Protein AF-A0A2E2WAL4-F1 (afdb_monomer_lite)

Secondary structure (DSSP, 8-state):
-----EEETTEEEEEEEEE-TTS-EEEEEEE--TTTTTTSS---EEESSHHHHHHHHHHHHHTHHHHHHHHHHHHHHHHHHHHHHTTS---

Radius of gyration: 17.83 Å; chains: 1; bounding box: 46×33×45 Å

Sequence (91 aa):
MDNNNMKYRNIKYSYHEWKTWTGKLATGYHCEDKALLKGLNTVSFGTKTINEMQETIDDYIDNRQEHLDDQQQYDLAELEFMNKYGTLNAD

Foldseek 3Di:
DQQQFDADPRFTKGKDWDQDPVRDIAIWIKGQRCVLCPQAPDRIDIDRDPVVVNVVSCCSVVVVVVRNVVRVVVVVVVVVCCVVPVPPDPD

Structure (mmCIF, N/CA/C/O backbone):
data_AF-A0A2E2WAL4-F1
#
_entry.id   AF-A0A2E2WAL4-F1
#
loop_
_atom_site.group_PDB
_atom_site.id
_atom_site.type_symbol
_atom_site.label_atom_id
_atom_site.label_alt_id
_atom_site.label_comp_id
_atom_site.label_asym_id
_atom_site.label_entity_id
_atom_site.label_seq_id
_atom_site.pdbx_PDB_ins_code
_atom_site.Cartn_x
_atom_site.Cartn_y
_atom_site.Cartn_z
_atom_site.occupancy
_atom_site.B_iso_or_equiv
_atom_site.auth_seq_id
_atom_site.auth_comp_id
_atom_site.auth_asym_id
_atom_site.auth_atom_id
_atom_site.pdbx_PDB_model_num
ATOM 1 N N . MET A 1 1 ? -5.531 -5.932 25.202 1.00 40.06 1 MET A N 1
ATOM 2 C CA . MET A 1 1 ? -6.001 -6.719 24.046 1.00 40.06 1 MET A CA 1
ATOM 3 C C . MET A 1 1 ? -5.259 -6.165 22.855 1.00 40.06 1 MET A C 1
ATOM 5 O O . MET A 1 1 ? -5.487 -5.014 22.508 1.00 40.06 1 MET A O 1
ATOM 9 N N . ASP A 1 2 ? -4.299 -6.920 22.332 1.00 45.03 2 ASP A N 1
ATOM 10 C CA . ASP A 1 2 ? -3.480 -6.483 21.205 1.00 45.03 2 ASP A CA 1
ATOM 11 C C . ASP A 1 2 ? -4.346 -6.528 19.940 1.00 45.03 2 ASP A C 1
ATOM 13 O O . ASP A 1 2 ? -4.506 -7.574 19.315 1.00 45.03 2 ASP A O 1
ATOM 17 N N . ASN A 1 3 ? -4.944 -5.391 19.577 1.00 51.91 3 ASN A N 1
ATOM 18 C CA . ASN A 1 3 ? -5.792 -5.212 18.387 1.00 51.91 3 ASN A CA 1
ATOM 19 C C . ASN A 1 3 ? -5.000 -5.279 17.056 1.00 51.91 3 ASN A C 1
ATOM 21 O O . ASN A 1 3 ? -5.457 -4.789 16.027 1.00 51.91 3 ASN A O 1
ATOM 25 N N . ASN A 1 4 ? -3.815 -5.898 17.055 1.00 59.66 4 ASN A N 1
ATOM 26 C CA . ASN A 1 4 ? -2.841 -5.849 15.959 1.00 59.66 4 ASN A CA 1
ATOM 27 C C . ASN A 1 4 ? -2.878 -7.062 15.021 1.00 59.66 4 ASN A C 1
ATOM 29 O O . ASN A 1 4 ? -1.978 -7.217 14.204 1.00 59.66 4 ASN A O 1
ATOM 33 N N . ASN A 1 5 ? -3.876 -7.940 15.132 1.00 68.44 5 ASN A N 1
ATOM 34 C CA . ASN A 1 5 ? -3.920 -9.194 14.372 1.00 68.44 5 ASN A CA 1
ATOM 35 C C . ASN A 1 5 ? -5.189 -9.288 13.517 1.00 68.44 5 ASN A C 1
ATOM 37 O O . ASN A 1 5 ? -5.987 -10.220 13.641 1.00 68.44 5 ASN A O 1
ATOM 41 N N . MET A 1 6 ? -5.399 -8.283 12.666 1.00 90.62 6 MET A N 1
ATOM 42 C CA . MET A 1 6 ? -6.507 -8.279 11.718 1.00 90.62 6 MET A CA 1
ATOM 43 C C . MET A 1 6 ? -6.106 -9.062 10.467 1.00 90.62 6 MET A C 1
ATOM 45 O O . MET A 1 6 ? -4.940 -9.094 10.069 1.00 90.62 6 MET A O 1
ATOM 49 N N . LYS A 1 7 ? -7.075 -9.755 9.867 1.00 93.69 7 LYS A N 1
ATOM 50 C CA . LYS A 1 7 ? -6.846 -10.614 8.705 1.00 93.69 7 LYS A CA 1
ATOM 51 C C . LYS A 1 7 ? -8.018 -10.506 7.739 1.00 93.69 7 LYS A C 1
ATOM 53 O O . LYS A 1 7 ? -9.165 -10.636 8.158 1.00 93.69 7 LYS A O 1
ATOM 58 N N . TYR A 1 8 ? -7.729 -10.316 6.457 1.00 95.75 8 TYR A N 1
ATOM 59 C CA . TYR A 1 8 ? -8.720 -10.266 5.381 1.00 95.75 8 TYR A CA 1
ATOM 60 C C . TYR A 1 8 ? -8.152 -10.941 4.129 1.00 95.75 8 TYR A C 1
ATOM 62 O O . TYR A 1 8 ? -6.990 -10.731 3.808 1.00 95.75 8 TYR A O 1
ATOM 70 N N . ARG A 1 9 ? -8.914 -11.837 3.481 1.00 94.50 9 ARG A N 1
ATOM 71 C CA . ARG A 1 9 ? -8.458 -12.662 2.331 1.00 94.50 9 ARG A CA 1
ATOM 72 C C . ARG A 1 9 ? -7.073 -13.308 2.507 1.00 94.50 9 ARG A C 1
ATOM 74 O O . ARG A 1 9 ? -6.290 -13.435 1.579 1.00 94.50 9 ARG A O 1
ATOM 81 N N . ASN A 1 10 ? -6.788 -13.767 3.722 1.00 93.81 10 ASN A N 1
ATOM 82 C CA . ASN A 1 10 ? -5.491 -14.302 4.144 1.00 93.81 10 ASN A CA 1
ATOM 83 C C . ASN A 1 10 ? -4.322 -13.323 4.308 1.00 93.81 10 ASN A C 1
ATOM 85 O O . ASN A 1 10 ? -3.279 -13.753 4.794 1.00 93.81 10 ASN A O 1
ATOM 89 N N . ILE A 1 11 ? -4.534 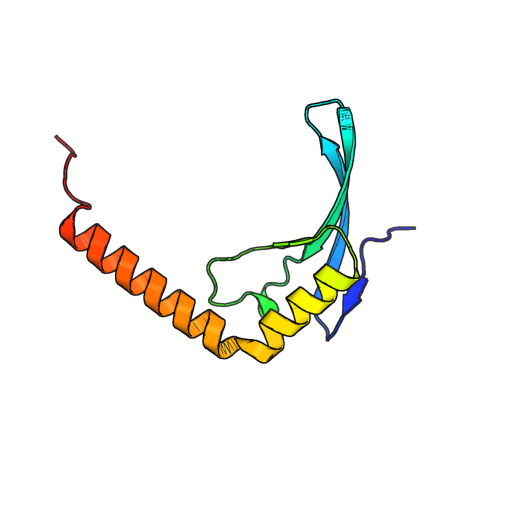-12.036 4.061 1.00 95.38 11 ILE A N 1
ATOM 90 C CA . ILE A 1 11 ? -3.568 -10.959 4.272 1.00 95.38 11 ILE A CA 1
ATOM 91 C C . ILE A 1 11 ? -3.705 -10.420 5.692 1.00 95.38 11 ILE A C 1
ATOM 93 O O . ILE A 1 11 ? -4.821 -10.181 6.168 1.00 95.38 11 ILE A O 1
ATOM 97 N N . LYS A 1 12 ? -2.579 -10.255 6.389 1.00 94.12 12 LYS A N 1
ATOM 98 C CA . LYS A 1 12 ? -2.553 -9.670 7.736 1.00 94.12 12 LYS A CA 1
ATOM 99 C C . LYS A 1 12 ? -2.310 -8.166 7.675 1.00 94.12 12 LYS A C 1
ATOM 101 O O . LYS A 1 12 ? -1.463 -7.708 6.918 1.00 94.12 12 LYS A O 1
ATOM 106 N N . TYR A 1 13 ? -3.009 -7.429 8.528 1.00 94.50 13 TYR A N 1
ATOM 107 C CA . TYR A 1 13 ? -2.813 -5.997 8.730 1.00 94.50 13 TYR A CA 1
ATOM 108 C C . TYR A 1 13 ? -3.042 -5.635 10.202 1.00 94.50 13 TYR A C 1
ATOM 110 O O . TYR A 1 13 ? -3.667 -6.384 10.962 1.00 94.50 13 TYR A O 1
ATOM 118 N N . SER A 1 14 ? -2.519 -4.489 10.618 1.00 94.31 14 SER A N 1
ATOM 119 C CA . SER A 1 14 ? -2.536 -4.021 12.005 1.00 94.31 14 SER A CA 1
ATOM 120 C C . SER A 1 14 ? -3.103 -2.612 12.105 1.00 94.31 14 SER A C 1
ATOM 122 O O . SER A 1 14 ? -2.983 -1.804 11.189 1.00 94.31 14 SER A O 1
ATOM 124 N N . TYR A 1 15 ? -3.724 -2.305 13.239 1.00 93.69 15 TYR A N 1
ATOM 125 C CA . TYR A 1 15 ? -4.107 -0.944 13.588 1.00 93.69 15 TYR A CA 1
ATOM 126 C C . TYR A 1 15 ? -2.958 -0.270 14.343 1.00 93.69 15 TYR A C 1
ATOM 128 O O . TYR A 1 15 ? -2.374 -0.850 15.253 1.00 93.69 15 TYR A O 1
ATOM 136 N N . HIS A 1 16 ? -2.623 0.955 13.965 1.00 91.19 16 HIS A N 1
ATOM 137 C CA . HIS A 1 16 ? -1.559 1.741 14.566 1.00 91.19 16 HIS A CA 1
ATOM 138 C C . HIS A 1 16 ? -2.112 3.054 15.098 1.00 91.19 16 HIS A C 1
ATOM 140 O O . HIS A 1 16 ? -2.871 3.751 14.425 1.00 91.19 16 HIS A O 1
ATOM 146 N N . GLU A 1 17 ? -1.649 3.422 16.288 1.00 92.44 17 GLU A N 1
ATOM 147 C CA . GLU A 1 17 ? -1.853 4.742 16.869 1.00 92.44 17 GLU A CA 1
ATOM 148 C C . GLU A 1 17 ? -0.491 5.379 17.111 1.00 92.44 17 GLU A C 1
ATOM 150 O O . GLU A 1 17 ? 0.419 4.752 17.658 1.00 92.44 17 GLU A O 1
ATOM 155 N N . TRP A 1 18 ? -0.331 6.630 16.699 1.00 90.75 18 TRP A N 1
ATOM 156 C CA . TRP A 1 18 ? 0.906 7.371 16.908 1.00 90.75 18 TRP A CA 1
ATOM 157 C C . TRP A 1 18 ? 0.617 8.830 17.225 1.00 90.75 18 TRP A C 1
ATOM 159 O O . TRP A 1 18 ? -0.445 9.375 16.921 1.00 90.75 18 TRP A O 1
ATOM 169 N N . LYS A 1 19 ? 1.587 9.495 17.852 1.00 93.81 19 LYS A N 1
ATOM 170 C CA . LYS A 1 19 ? 1.533 10.945 18.022 1.00 93.81 19 LYS A CA 1
ATOM 171 C C . LYS A 1 19 ? 2.163 11.604 16.811 1.00 93.81 19 LYS A C 1
ATOM 173 O O . LYS A 1 19 ? 3.300 11.316 16.449 1.00 93.81 19 LYS A O 1
ATOM 178 N N . THR A 1 20 ? 1.418 12.511 16.199 1.00 90.69 20 THR A N 1
ATOM 179 C CA . THR A 1 20 ? 1.968 13.419 15.192 1.00 90.69 20 THR A CA 1
ATOM 180 C C . THR A 1 20 ? 3.013 14.337 15.827 1.00 90.69 20 THR A C 1
ATOM 182 O O . THR A 1 20 ? 3.030 14.531 17.045 1.00 90.69 20 THR A O 1
ATOM 185 N N . TRP A 1 21 ? 3.835 14.985 15.002 1.00 88.38 21 TRP A N 1
ATOM 186 C CA . TRP A 1 21 ? 4.801 15.992 15.456 1.00 88.38 21 TRP A CA 1
ATOM 187 C C . TRP A 1 21 ? 4.147 17.161 16.224 1.00 88.38 21 TRP A C 1
ATOM 189 O O . TRP A 1 21 ? 4.803 17.810 17.031 1.00 88.38 21 TRP A O 1
ATOM 199 N N . THR A 1 22 ? 2.839 17.392 16.033 1.00 92.31 22 THR A N 1
ATOM 200 C CA . THR A 1 22 ? 2.040 18.389 16.776 1.00 92.31 22 THR A CA 1
ATOM 201 C C . THR A 1 22 ? 1.505 17.893 18.127 1.00 92.31 22 THR A C 1
ATOM 203 O O . THR A 1 22 ? 0.757 18.603 18.794 1.00 92.31 22 THR A O 1
ATOM 206 N N . GLY A 1 23 ? 1.814 16.656 18.527 1.00 91.25 23 GLY A N 1
ATOM 207 C CA . GLY A 1 23 ? 1.303 16.030 19.751 1.00 91.25 23 GLY A CA 1
ATOM 208 C C . GLY A 1 23 ? -0.135 15.509 19.652 1.00 91.25 23 GLY A C 1
ATOM 209 O O . GLY A 1 23 ? -0.616 14.876 20.592 1.00 91.25 23 GLY A O 1
ATOM 210 N N . LYS A 1 24 ? -0.816 15.723 18.519 1.00 92.44 24 LYS A N 1
ATOM 211 C CA . LYS A 1 24 ? -2.146 15.158 18.257 1.00 92.44 24 LYS A CA 1
ATOM 212 C C . LYS A 1 24 ? -2.050 13.658 17.998 1.00 92.44 24 LYS A C 1
ATOM 214 O O . LYS A 1 24 ? -1.137 13.221 17.293 1.00 92.44 24 LYS A O 1
ATOM 219 N N . LEU A 1 25 ? -3.003 12.906 18.543 1.00 92.50 25 LEU A N 1
ATOM 220 C CA . LEU A 1 25 ? -3.151 11.478 18.286 1.00 92.50 25 LEU A CA 1
ATOM 221 C C . LEU A 1 25 ? -3.642 11.267 16.848 1.00 92.50 25 LEU A C 1
ATOM 223 O O . LEU A 1 25 ? -4.616 11.891 16.427 1.00 92.50 25 LEU A O 1
ATOM 227 N N . ALA A 1 26 ? -2.948 10.408 16.115 1.00 90.44 26 ALA A N 1
ATOM 228 C CA . ALA A 1 26 ? -3.336 9.916 14.805 1.00 90.44 26 ALA A CA 1
ATOM 229 C C . ALA A 1 26 ? -3.469 8.395 14.855 1.00 90.44 26 ALA A C 1
ATOM 231 O O . ALA A 1 26 ? -2.838 7.725 15.675 1.00 90.44 26 ALA A O 1
ATOM 232 N N . THR A 1 27 ? -4.320 7.879 13.979 1.00 92.69 27 THR A N 1
ATOM 233 C CA . THR A 1 27 ? -4.725 6.479 13.949 1.00 92.69 27 THR A CA 1
ATOM 234 C C . THR A 1 27 ? -4.853 6.021 12.504 1.00 92.69 27 THR A C 1
ATOM 236 O O . THR A 1 27 ? -5.268 6.806 11.647 1.00 92.69 27 THR A O 1
ATOM 239 N N . GLY A 1 28 ? -4.558 4.756 12.232 1.00 93.44 28 GLY A N 1
ATOM 240 C CA . GLY A 1 28 ? -4.724 4.177 10.902 1.00 93.44 28 GLY A CA 1
ATOM 241 C C . GLY A 1 28 ? -4.448 2.682 10.879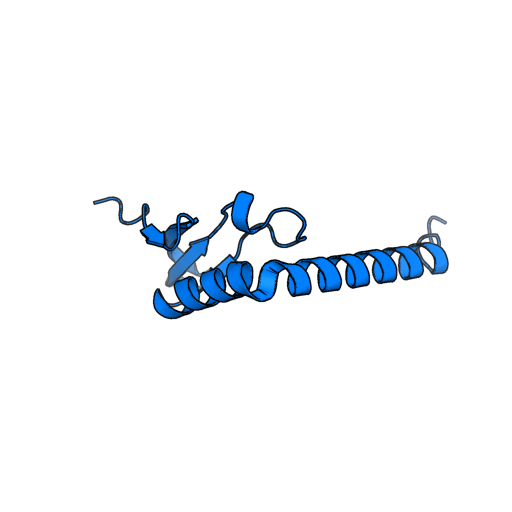 1.00 93.44 28 GLY A C 1
ATOM 242 O O . GLY A 1 28 ? -4.015 2.104 11.871 1.00 93.44 28 GLY A O 1
ATOM 243 N N . TYR A 1 29 ? -4.699 2.060 9.738 1.00 94.94 29 TYR A N 1
ATOM 244 C CA . TYR A 1 29 ? -4.401 0.657 9.479 1.00 94.94 29 TYR A CA 1
ATOM 245 C C . TYR A 1 29 ? -3.157 0.555 8.611 1.00 94.94 29 TYR A C 1
ATOM 247 O O . TYR A 1 29 ? -2.907 1.425 7.781 1.00 94.94 29 TYR A O 1
ATOM 255 N N . HIS A 1 30 ? -2.386 -0.505 8.800 1.00 95.12 30 HIS A N 1
ATOM 256 C CA . HIS A 1 30 ? -1.130 -0.733 8.109 1.00 95.12 30 HIS A CA 1
ATOM 257 C C . HIS A 1 30 ? -1.029 -2.175 7.620 1.00 95.12 30 HIS A C 1
ATOM 259 O O . HIS A 1 30 ? -1.334 -3.105 8.367 1.00 95.12 30 HIS A O 1
ATOM 265 N N . CYS A 1 31 ? -0.591 -2.353 6.378 1.00 95.56 31 CYS A N 1
ATOM 266 C CA . CYS A 1 31 ? -0.336 -3.648 5.765 1.00 95.56 31 CYS A CA 1
ATOM 267 C C . CYS A 1 31 ? 1.084 -3.674 5.191 1.00 95.56 31 CYS A C 1
ATOM 269 O O . CYS A 1 31 ? 1.471 -2.793 4.426 1.00 95.56 31 CYS A O 1
ATOM 271 N N . GLU A 1 32 ? 1.838 -4.708 5.550 1.00 95.69 32 GLU A N 1
ATOM 272 C CA . GLU A 1 32 ? 3.209 -4.976 5.091 1.00 95.69 32 GLU A CA 1
ATOM 273 C C . GLU A 1 32 ? 3.364 -6.439 4.630 1.00 95.69 32 GLU A C 1
ATOM 275 O O . GLU A 1 32 ? 4.433 -7.050 4.721 1.00 95.69 32 GLU A O 1
ATOM 280 N N . ASP A 1 33 ? 2.264 -7.049 4.172 1.00 95.88 33 ASP A N 1
ATOM 281 C CA . ASP A 1 33 ? 2.261 -8.442 3.737 1.00 95.88 33 ASP A CA 1
ATOM 282 C C . ASP A 1 33 ? 3.124 -8.626 2.478 1.00 95.88 33 ASP A C 1
ATOM 284 O O . ASP A 1 33 ? 2.776 -8.230 1.363 1.00 95.88 33 ASP A O 1
ATOM 288 N N . LYS A 1 34 ? 4.276 -9.272 2.667 1.00 94.94 34 LYS A N 1
ATOM 289 C CA . LYS A 1 34 ? 5.269 -9.491 1.609 1.00 94.94 34 LYS A CA 1
ATOM 290 C C . LYS A 1 34 ? 4.746 -10.339 0.456 1.00 94.94 34 LYS A C 1
ATOM 292 O O . LYS A 1 34 ? 5.264 -10.219 -0.650 1.00 94.94 34 LYS A O 1
ATOM 297 N N . ALA A 1 35 ? 3.791 -11.238 0.703 1.00 94.88 35 ALA A N 1
ATOM 298 C CA . ALA A 1 35 ? 3.233 -12.065 -0.359 1.00 94.88 35 ALA A CA 1
ATOM 299 C C . ALA A 1 35 ? 2.300 -11.229 -1.237 1.00 94.88 35 ALA A C 1
ATOM 301 O O . ALA A 1 35 ? 2.406 -11.307 -2.461 1.00 94.88 35 ALA A O 1
ATOM 302 N N . LEU A 1 36 ? 1.469 -10.386 -0.614 1.00 96.31 36 LEU A N 1
ATOM 303 C CA . LEU A 1 36 ? 0.611 -9.441 -1.325 1.00 96.31 36 LEU A CA 1
ATOM 304 C C . LEU A 1 36 ? 1.424 -8.455 -2.164 1.00 96.31 36 LEU A C 1
ATOM 306 O O . LEU A 1 36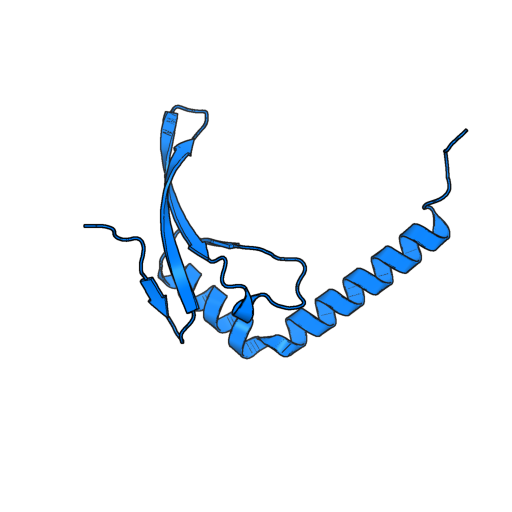 ? 1.029 -8.156 -3.276 1.00 96.31 36 LEU A O 1
ATOM 310 N N . LEU A 1 37 ? 2.565 -7.972 -1.675 1.00 96.81 37 LEU A N 1
ATOM 311 C CA . LEU A 1 37 ? 3.315 -6.888 -2.326 1.00 96.81 37 LEU A CA 1
ATOM 312 C C . LEU A 1 37 ? 4.501 -7.353 -3.189 1.00 96.81 37 LEU A C 1
ATOM 314 O O . LEU A 1 37 ? 5.232 -6.547 -3.756 1.00 96.81 37 LEU A O 1
ATOM 318 N N . LYS A 1 38 ? 4.715 -8.665 -3.322 1.00 96.81 38 LYS A N 1
ATOM 319 C CA . LYS A 1 38 ? 5.875 -9.219 -4.036 1.00 96.81 38 LYS A CA 1
ATOM 320 C C . LYS A 1 38 ? 5.967 -8.711 -5.482 1.00 96.81 38 LYS A C 1
ATOM 322 O O . LYS A 1 38 ? 5.034 -8.913 -6.244 1.00 96.81 38 LYS A O 1
ATOM 327 N N . GLY A 1 39 ? 7.119 -8.189 -5.894 1.00 95.19 39 GLY A N 1
ATOM 328 C CA . GLY A 1 39 ? 7.327 -7.733 -7.276 1.00 95.19 39 GLY A CA 1
ATOM 329 C C . GLY A 1 39 ? 6.796 -6.328 -7.563 1.00 95.19 39 GLY A C 1
ATOM 330 O O . GLY A 1 39 ? 6.863 -5.902 -8.704 1.00 95.19 39 GLY A O 1
ATOM 331 N N . LEU A 1 40 ? 6.306 -5.626 -6.539 1.00 96.75 40 LEU A N 1
ATOM 332 C CA . LEU A 1 40 ? 6.031 -4.194 -6.570 1.00 96.75 40 LEU A CA 1
ATOM 333 C C . LEU A 1 40 ? 7.104 -3.459 -5.758 1.00 96.75 40 LEU A C 1
ATOM 335 O O . LEU A 1 40 ? 7.671 -4.028 -4.821 1.00 96.75 40 LEU A O 1
ATOM 339 N N . ASN A 1 41 ? 7.342 -2.185 -6.069 1.00 94.56 41 ASN A N 1
ATOM 340 C CA . ASN A 1 41 ? 8.234 -1.329 -5.277 1.00 94.56 41 ASN A CA 1
ATOM 341 C C . ASN A 1 41 ? 7.613 -0.939 -3.927 1.00 94.56 41 ASN A C 1
ATOM 343 O O . ASN A 1 41 ? 8.324 -0.589 -2.982 1.00 94.56 41 ASN A O 1
ATOM 347 N N . THR A 1 42 ? 6.288 -1.026 -3.809 1.00 95.06 42 THR A N 1
ATOM 348 C CA . THR A 1 42 ? 5.565 -0.811 -2.555 1.00 95.06 42 THR A CA 1
ATOM 349 C C . THR A 1 42 ? 5.910 -1.900 -1.541 1.00 95.06 42 THR A C 1
ATOM 351 O O . THR A 1 42 ? 5.617 -3.071 -1.749 1.00 95.06 42 THR A O 1
ATOM 354 N N . VAL A 1 43 ? 6.486 -1.511 -0.401 1.00 95.00 43 VAL A N 1
ATOM 355 C CA . VAL A 1 43 ? 6.841 -2.439 0.694 1.00 95.00 43 VAL A CA 1
ATOM 356 C C . VAL A 1 43 ? 5.792 -2.501 1.803 1.00 95.00 43 VAL A C 1
ATOM 358 O O . VAL A 1 43 ? 5.722 -3.487 2.534 1.00 95.00 43 VAL A O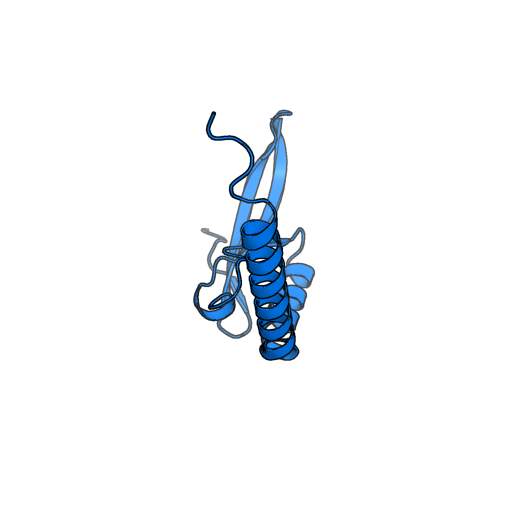 1
ATOM 361 N N . SER A 1 44 ? 4.978 -1.454 1.929 1.00 95.44 44 SER A N 1
ATOM 362 C CA . SER A 1 44 ? 3.844 -1.382 2.841 1.00 95.44 44 SER A CA 1
ATOM 363 C C . SER A 1 44 ? 2.909 -0.243 2.441 1.00 95.44 44 SER A C 1
ATOM 365 O O . SER A 1 44 ? 3.298 0.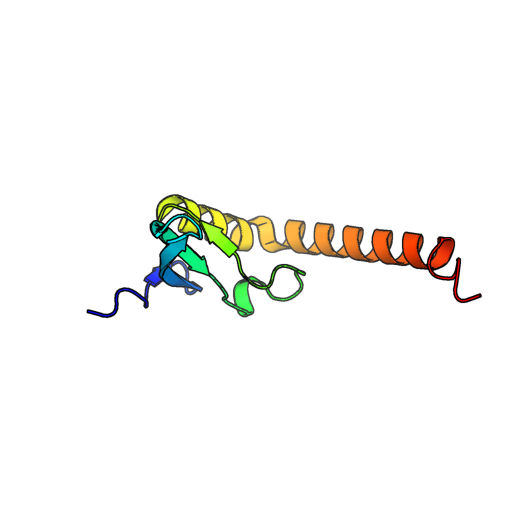675 1.716 1.00 95.44 44 SER A O 1
ATOM 367 N N . PHE A 1 45 ? 1.669 -0.295 2.915 1.00 96.12 45 PHE A N 1
ATOM 368 C CA . PHE A 1 45 ? 0.691 0.773 2.730 1.00 96.12 45 PHE A CA 1
ATOM 369 C C . PHE A 1 45 ? -0.162 0.951 3.984 1.00 96.12 45 PHE A C 1
ATOM 371 O O . PHE A 1 45 ? -0.206 0.091 4.868 1.00 96.12 45 PHE A O 1
ATOM 378 N N . GLY A 1 46 ? -0.829 2.097 4.088 1.00 94.81 46 GLY A N 1
ATOM 379 C CA . GLY A 1 46 ? -1.722 2.375 5.201 1.00 94.81 46 GLY A CA 1
ATOM 380 C C . GLY A 1 46 ? -2.958 3.145 4.778 1.00 94.81 46 GLY A C 1
ATOM 381 O O . GLY A 1 46 ? -2.937 3.890 3.802 1.00 94.81 46 GLY A O 1
ATOM 382 N N . THR A 1 47 ? -4.032 2.958 5.533 1.00 96.00 47 THR A N 1
ATOM 383 C CA . THR A 1 47 ? -5.336 3.577 5.285 1.00 96.00 47 THR A CA 1
ATOM 384 C C . THR A 1 47 ? -5.910 4.134 6.581 1.00 96.00 47 THR A C 1
ATOM 386 O O . THR A 1 47 ? -5.437 3.830 7.681 1.00 96.00 47 THR A O 1
ATOM 389 N N . LYS A 1 48 ? -6.937 4.979 6.483 1.00 93.56 48 LYS A N 1
ATOM 390 C CA . LYS A 1 48 ? -7.557 5.581 7.664 1.00 93.56 48 LYS A CA 1
ATOM 391 C C . LYS A 1 48 ? -8.605 4.656 8.274 1.00 93.56 48 LYS A C 1
ATOM 393 O O . LYS A 1 48 ? -8.762 4.629 9.493 1.00 93.56 48 LYS A O 1
ATOM 398 N N . THR A 1 49 ? -9.321 3.914 7.435 1.00 93.62 49 THR A N 1
ATOM 399 C CA . THR A 1 49 ? -10.427 3.043 7.847 1.00 93.62 49 THR A CA 1
ATOM 400 C C . THR A 1 49 ? -10.189 1.580 7.471 1.00 93.62 49 THR A C 1
ATOM 402 O O . THR A 1 49 ? -9.421 1.266 6.561 1.00 93.62 49 THR A O 1
ATOM 405 N N . ILE A 1 50 ? -10.884 0.673 8.169 1.00 94.81 50 ILE A N 1
ATOM 406 C CA . ILE A 1 50 ? -10.856 -0.769 7.869 1.00 94.81 50 ILE A CA 1
ATOM 407 C C . ILE A 1 50 ? -11.370 -1.033 6.452 1.00 94.81 50 ILE A C 1
ATOM 409 O O . ILE A 1 50 ? -10.800 -1.864 5.755 1.00 94.81 50 ILE A O 1
ATOM 413 N N . ASN A 1 51 ? -12.424 -0.332 6.024 1.00 96.38 51 ASN A N 1
ATOM 414 C CA . ASN A 1 51 ? -13.022 -0.540 4.706 1.00 96.38 51 ASN A CA 1
ATOM 415 C C . ASN A 1 51 ? -12.029 -0.187 3.599 1.00 96.38 51 ASN A C 1
ATOM 417 O O . ASN A 1 51 ? -11.775 -1.024 2.747 1.00 96.38 51 ASN A O 1
ATOM 421 N N . GLU A 1 52 ? -11.372 0.974 3.689 1.00 97.12 52 GLU A N 1
ATOM 422 C CA . GLU A 1 52 ? -10.311 1.351 2.744 1.00 97.12 52 GLU A CA 1
ATOM 423 C C . GLU A 1 52 ? -9.169 0.325 2.740 1.00 97.12 52 GLU A C 1
ATOM 425 O O . GLU A 1 52 ? -8.616 0.025 1.687 1.00 97.12 52 GLU A O 1
ATOM 430 N N . MET A 1 53 ? -8.802 -0.234 3.904 1.00 96.62 53 MET A N 1
ATOM 431 C CA . MET A 1 53 ? -7.771 -1.279 3.975 1.00 96.62 53 MET A CA 1
ATOM 432 C C . MET A 1 53 ? -8.203 -2.526 3.198 1.00 96.62 53 MET A C 1
ATOM 434 O O . MET A 1 53 ? -7.418 -3.078 2.436 1.00 96.62 53 MET A O 1
ATOM 438 N N . GLN A 1 54 ? -9.447 -2.967 3.385 1.00 96.94 54 GLN A N 1
ATOM 439 C CA . GLN A 1 54 ? -9.988 -4.145 2.709 1.00 96.94 54 GLN A CA 1
ATOM 440 C C . GLN A 1 54 ? -10.153 -3.913 1.205 1.00 96.94 54 GLN A C 1
ATOM 442 O O . GLN A 1 54 ? -9.721 -4.761 0.437 1.00 96.94 54 GLN A O 1
ATOM 447 N N . GLU A 1 55 ? -10.661 -2.750 0.793 1.00 98.12 55 GLU A N 1
ATOM 448 C CA . GLU A 1 55 ? -10.760 -2.342 -0.615 1.00 98.12 55 GLU A CA 1
ATOM 449 C C . GLU A 1 55 ? -9.381 -2.284 -1.282 1.00 98.12 55 GLU A C 1
ATOM 451 O O . GLU A 1 55 ? -9.209 -2.784 -2.387 1.00 98.12 55 GLU A O 1
ATOM 456 N N . THR A 1 56 ? -8.370 -1.751 -0.588 1.00 97.50 56 THR A N 1
ATOM 457 C CA . THR A 1 56 ? -6.992 -1.725 -1.104 1.00 97.50 56 THR A CA 1
ATOM 458 C C . THR A 1 56 ? -6.411 -3.138 -1.216 1.00 97.50 56 THR A C 1
ATOM 460 O O . THR A 1 56 ? -5.714 -3.452 -2.176 1.00 97.50 56 THR A O 1
ATOM 463 N N . ILE A 1 57 ? -6.689 -4.020 -0.247 1.00 97.75 57 ILE A N 1
ATOM 464 C CA . ILE A 1 57 ? -6.289 -5.433 -0.331 1.00 97.75 57 ILE A CA 1
ATOM 465 C C . ILE A 1 57 ? -6.983 -6.120 -1.515 1.00 97.75 57 ILE A C 1
ATOM 467 O O . ILE A 1 57 ? -6.331 -6.887 -2.220 1.00 97.75 57 ILE A O 1
ATOM 471 N N . ASP A 1 58 ? -8.272 -5.858 -1.732 1.00 98.19 58 ASP A N 1
ATOM 472 C CA . ASP A 1 58 ? -9.017 -6.398 -2.868 1.00 98.19 58 ASP A CA 1
ATOM 473 C C . ASP A 1 58 ? -8.427 -5.918 -4.193 1.00 98.19 58 ASP A C 1
ATOM 475 O O . ASP A 1 58 ? -8.157 -6.751 -5.052 1.00 98.19 58 ASP A O 1
ATOM 479 N N . ASP A 1 59 ? -8.105 -4.631 -4.319 1.00 98.12 59 ASP A N 1
ATOM 480 C CA . ASP A 1 59 ? -7.453 -4.068 -5.505 1.00 98.12 59 ASP A CA 1
ATOM 481 C C . ASP A 1 59 ? -6.109 -4.752 -5.823 1.00 98.12 59 ASP A C 1
ATOM 483 O O . ASP A 1 59 ? -5.904 -5.233 -6.937 1.00 98.12 59 ASP A O 1
ATOM 487 N N . TYR A 1 60 ? -5.220 -4.912 -4.834 1.00 97.50 60 TYR A N 1
ATOM 488 C CA . TYR A 1 60 ? -3.938 -5.602 -5.045 1.00 97.50 60 TYR A CA 1
ATOM 489 C C . TYR A 1 60 ? -4.085 -7.082 -5.425 1.00 97.50 60 TYR A C 1
ATOM 491 O O . TYR A 1 60 ? -3.187 -7.640 -6.066 1.00 97.50 60 TYR A O 1
ATOM 499 N N . ILE A 1 61 ? -5.164 -7.746 -4.995 1.00 97.19 61 ILE A N 1
ATOM 500 C CA . ILE A 1 61 ? -5.420 -9.151 -5.329 1.00 97.19 61 ILE A CA 1
ATOM 501 C C . ILE A 1 61 ? -6.073 -9.268 -6.706 1.00 97.19 61 ILE A C 1
ATOM 503 O O . ILE A 1 61 ? -5.634 -10.079 -7.522 1.00 97.19 61 ILE A O 1
ATOM 507 N N . ASP A 1 62 ? -7.118 -8.486 -6.956 1.00 98.06 62 ASP A N 1
ATOM 508 C CA . ASP A 1 62 ? -7.981 -8.633 -8.122 1.00 98.06 62 ASP A CA 1
ATOM 509 C C . ASP A 1 62 ? -7.346 -7.986 -9.369 1.00 98.06 62 ASP A C 1
ATOM 511 O O . ASP A 1 62 ? -7.432 -8.559 -10.455 1.00 98.06 62 ASP A O 1
ATOM 515 N N . ASN A 1 63 ? -6.593 -6.890 -9.200 1.00 97.44 63 ASN A N 1
ATOM 516 C CA . ASN A 1 63 ? -5.864 -6.185 -10.268 1.00 97.44 63 ASN A CA 1
ATOM 517 C C . ASN A 1 63 ? -4.356 -6.481 -10.246 1.00 97.44 63 ASN A C 1
ATOM 519 O O . ASN A 1 63 ? -3.525 -5.713 -10.727 1.00 97.44 63 ASN A O 1
ATOM 523 N N . ARG A 1 64 ? -3.972 -7.633 -9.685 1.00 96.62 64 ARG A N 1
ATOM 524 C CA . ARG A 1 64 ? -2.572 -8.013 -9.460 1.00 96.62 64 ARG A CA 1
ATOM 525 C C . ARG A 1 64 ? -1.680 -7.879 -10.695 1.00 96.62 64 ARG A C 1
ATOM 527 O O . ARG A 1 64 ? -0.541 -7.436 -10.574 1.00 96.62 64 ARG A O 1
ATOM 534 N N . GLN A 1 65 ? -2.157 -8.342 -11.847 1.00 97.81 65 GLN A N 1
ATOM 535 C CA . GLN A 1 65 ? -1.350 -8.343 -13.066 1.00 97.81 65 GLN A CA 1
ATOM 536 C C . GLN A 1 65 ? -1.114 -6.921 -13.579 1.00 97.81 65 GLN A C 1
ATOM 538 O O . GLN A 1 65 ? 0.009 -6.608 -13.947 1.00 97.81 65 GLN A O 1
ATOM 543 N N . GLU A 1 66 ? -2.131 -6.062 -13.522 1.00 98.06 66 GLU A N 1
ATOM 544 C CA . GLU A 1 66 ? -2.032 -4.657 -13.926 1.00 98.06 66 GLU A CA 1
ATOM 545 C C . GLU A 1 66 ? -0.970 -3.923 -13.100 1.00 98.06 66 GLU A C 1
ATOM 547 O O . GLU A 1 66 ? -0.050 -3.342 -13.664 1.00 98.06 66 GLU A O 1
ATOM 552 N N . HIS A 1 67 ? -0.993 -4.081 -11.772 1.00 97.81 67 HIS A N 1
ATOM 553 C CA . HIS A 1 67 ? 0.032 -3.506 -10.891 1.00 97.81 67 HIS A CA 1
ATOM 554 C C . HIS A 1 67 ? 1.457 -3.976 -11.223 1.00 97.81 67 HIS A C 1
ATOM 556 O O . HIS A 1 67 ? 2.408 -3.203 -11.115 1.00 97.81 67 HIS A O 1
ATOM 562 N N . LEU A 1 68 ? 1.629 -5.245 -11.607 1.00 97.94 68 LEU A N 1
ATOM 563 C CA . LEU A 1 68 ? 2.939 -5.778 -12.001 1.00 97.94 68 LEU A CA 1
ATOM 564 C C . LEU A 1 68 ? 3.391 -5.238 -13.364 1.00 97.94 68 LEU A C 1
ATOM 566 O O . LEU A 1 68 ? 4.575 -4.944 -13.535 1.00 97.94 68 LEU A O 1
ATOM 570 N N . ASP A 1 69 ? 2.468 -5.102 -14.313 1.00 98.25 69 ASP A N 1
ATOM 571 C CA . ASP A 1 69 ? 2.749 -4.560 -15.642 1.00 98.25 69 ASP A CA 1
ATOM 572 C C . ASP A 1 69 ? 3.129 -3.072 -15.547 1.00 98.25 69 ASP A C 1
ATOM 574 O O . ASP A 1 69 ? 4.123 -2.646 -16.142 1.00 98.25 69 ASP A O 1
ATOM 578 N N . ASP A 1 70 ? 2.410 -2.303 -14.728 1.00 97.31 70 ASP A N 1
ATOM 579 C CA . ASP A 1 70 ? 2.711 -0.899 -14.437 1.00 97.31 70 ASP A CA 1
ATOM 580 C C . ASP A 1 70 ? 4.074 -0.741 -13.758 1.00 97.31 70 ASP A C 1
ATOM 582 O O . ASP A 1 70 ? 4.870 0.122 -14.145 1.00 97.31 70 ASP A O 1
ATOM 586 N N . GLN A 1 71 ? 4.387 -1.607 -12.789 1.00 97.12 71 GLN A N 1
ATOM 587 C CA . GLN A 1 71 ? 5.702 -1.627 -12.152 1.00 97.12 71 GLN A CA 1
ATOM 588 C C . GLN A 1 71 ? 6.813 -1.889 -13.176 1.00 97.12 71 GLN A C 1
ATOM 590 O O . GLN A 1 71 ? 7.835 -1.205 -13.173 1.00 97.12 71 GLN A O 1
ATOM 595 N N . GLN A 1 72 ? 6.608 -2.836 -14.092 1.00 97.56 72 GLN A N 1
ATOM 596 C CA . GLN A 1 72 ? 7.579 -3.123 -15.142 1.00 97.56 72 GLN A CA 1
ATOM 597 C C . GLN A 1 72 ? 7.777 -1.924 -16.083 1.00 97.56 72 GLN A C 1
ATOM 599 O O . GLN A 1 72 ? 8.910 -1.628 -16.464 1.00 97.56 72 GLN A O 1
ATOM 604 N N . GLN A 1 73 ? 6.704 -1.227 -16.468 1.00 97.62 73 GLN A N 1
ATOM 605 C CA . GLN A 1 73 ? 6.805 -0.012 -17.285 1.00 97.62 73 GLN A CA 1
ATOM 606 C C . GLN A 1 73 ? 7.573 1.094 -16.556 1.00 97.62 73 GLN A C 1
ATOM 608 O O . GLN A 1 73 ? 8.420 1.753 -17.161 1.00 97.62 73 GLN A O 1
ATOM 613 N N . TYR A 1 74 ? 7.316 1.268 -15.258 1.00 95.94 74 TYR A N 1
ATOM 614 C CA . TYR A 1 74 ? 8.052 2.210 -14.423 1.00 95.94 74 TYR A CA 1
ATOM 615 C C . TYR A 1 74 ? 9.552 1.883 -14.393 1.00 95.94 74 TYR A C 1
ATOM 617 O O . TYR A 1 74 ? 10.373 2.761 -14.661 1.00 95.94 74 TYR A O 1
ATOM 625 N N . ASP A 1 75 ? 9.912 0.621 -14.154 1.00 95.44 75 ASP A N 1
ATOM 626 C CA . ASP A 1 75 ? 11.310 0.183 -14.083 1.00 95.44 75 ASP A CA 1
ATOM 627 C C . ASP A 1 75 ? 12.038 0.377 -15.427 1.00 95.44 75 ASP A C 1
ATOM 629 O O . ASP A 1 75 ? 13.204 0.782 -15.465 1.00 95.44 75 ASP A O 1
ATOM 633 N N . LEU A 1 76 ? 11.351 0.133 -16.552 1.00 96.56 76 LEU A N 1
ATOM 634 C CA . LEU A 1 76 ? 11.882 0.399 -17.893 1.00 96.56 76 LEU A CA 1
ATOM 635 C C . LEU A 1 76 ? 12.117 1.896 -18.121 1.00 96.56 76 LEU A C 1
ATOM 637 O O . LEU A 1 76 ? 13.179 2.279 -18.613 1.00 96.56 76 LEU A O 1
ATOM 641 N N . ALA A 1 77 ? 11.162 2.741 -17.736 1.00 95.31 77 ALA A N 1
ATOM 642 C CA . ALA A 1 77 ? 11.288 4.188 -17.872 1.00 95.31 77 ALA A CA 1
ATOM 643 C C . ALA A 1 77 ? 12.423 4.752 -16.999 1.00 95.31 77 ALA A C 1
ATOM 645 O O . ALA A 1 77 ? 13.187 5.608 -17.454 1.00 95.31 77 ALA A O 1
ATOM 646 N N . GLU A 1 78 ? 12.576 4.257 -15.766 1.00 94.06 78 GLU A N 1
ATOM 647 C CA . GLU A 1 78 ? 13.692 4.619 -14.888 1.00 94.06 78 GLU A CA 1
ATOM 648 C C . GLU A 1 78 ? 15.034 4.213 -15.510 1.00 94.06 78 GLU A C 1
ATOM 650 O O . GLU A 1 78 ? 15.959 5.026 -15.570 1.00 94.06 78 GLU A O 1
ATOM 655 N N . LEU A 1 79 ? 15.130 2.997 -16.056 1.00 94.50 79 LEU A N 1
ATOM 656 C CA . LEU A 1 79 ? 16.331 2.528 -16.744 1.00 94.50 79 LEU A CA 1
ATOM 657 C C . LEU A 1 79 ? 16.674 3.400 -17.963 1.00 94.50 79 LEU A C 1
ATOM 659 O O . LEU A 1 79 ? 17.833 3.783 -18.140 1.00 94.50 79 LEU A O 1
ATOM 663 N N . GLU A 1 80 ? 15.691 3.740 -18.797 1.00 94.75 80 GLU A N 1
ATOM 664 C CA . GLU A 1 80 ? 15.883 4.637 -19.943 1.00 94.75 80 GLU A CA 1
ATOM 665 C C . GLU A 1 80 ? 16.371 6.025 -19.508 1.00 94.75 80 GLU A C 1
ATOM 667 O O . GLU A 1 80 ? 17.306 6.574 -20.103 1.00 94.75 80 GLU A O 1
ATOM 672 N N . PHE A 1 81 ? 15.783 6.579 -18.445 1.00 94.56 81 PHE A N 1
ATOM 673 C CA . PHE A 1 81 ? 16.189 7.865 -17.888 1.00 94.56 81 PHE A CA 1
ATOM 674 C C . PHE A 1 81 ? 17.630 7.826 -17.365 1.00 94.56 81 PHE A C 1
ATOM 676 O O . PHE A 1 81 ? 18.442 8.681 -17.733 1.00 94.56 81 PHE A O 1
ATOM 683 N N . MET A 1 82 ? 17.973 6.820 -16.558 1.00 92.69 82 MET A N 1
ATOM 684 C CA . MET A 1 82 ? 19.311 6.663 -15.982 1.00 92.69 82 MET A CA 1
ATOM 685 C C . MET A 1 82 ? 20.373 6.418 -17.057 1.00 92.69 82 MET A C 1
ATOM 687 O O . MET A 1 82 ? 21.45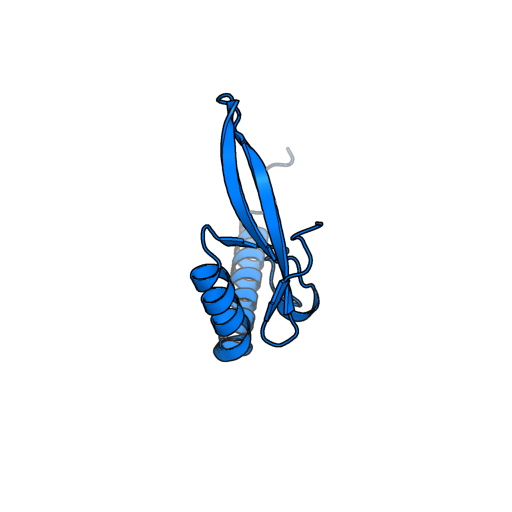8 6.988 -16.980 1.00 92.69 82 MET A O 1
ATOM 691 N N . ASN A 1 83 ? 20.065 5.665 -18.114 1.00 91.81 83 ASN A N 1
ATOM 692 C CA . ASN A 1 83 ? 20.985 5.483 -19.241 1.00 91.81 83 ASN A CA 1
ATOM 693 C C . ASN A 1 83 ? 21.253 6.788 -20.001 1.00 91.81 83 ASN A C 1
ATOM 695 O O . ASN A 1 83 ? 22.344 6.988 -20.533 1.00 91.81 83 ASN A O 1
ATOM 699 N N . LYS A 1 84 ? 20.260 7.678 -20.071 1.00 91.50 84 LYS A N 1
ATOM 700 C CA . LYS A 1 84 ? 20.368 8.937 -20.812 1.00 91.50 84 LYS A CA 1
ATOM 701 C C . LYS A 1 84 ? 21.009 10.063 -19.999 1.00 91.50 84 LYS A C 1
ATOM 703 O O . LYS A 1 84 ? 21.688 10.908 -20.579 1.00 91.50 84 LYS A O 1
ATOM 708 N N . TYR A 1 85 ? 20.781 10.095 -18.687 1.00 88.31 85 TYR A N 1
ATOM 709 C CA . TYR A 1 85 ? 21.135 11.236 -17.834 1.00 88.31 85 TYR A CA 1
ATOM 710 C C . TYR A 1 85 ? 21.933 10.874 -16.572 1.00 88.31 85 TYR A C 1
ATOM 712 O O . TYR A 1 85 ? 22.476 11.769 -15.931 1.00 88.31 85 TYR A O 1
ATOM 720 N N . GLY A 1 86 ? 22.044 9.593 -16.214 1.00 76.06 86 GLY A N 1
ATOM 721 C CA . GLY A 1 86 ? 22.607 9.126 -14.940 1.00 76.06 86 GLY A CA 1
ATOM 722 C C . GLY A 1 86 ? 24.123 9.285 -14.779 1.00 76.06 86 GLY A C 1
ATOM 723 O O . GLY A 1 86 ? 24.630 9.107 -13.677 1.00 76.06 86 GLY A O 1
ATOM 724 N N . THR A 1 87 ? 24.856 9.644 -15.837 1.00 68.19 87 THR A N 1
ATOM 725 C CA . THR A 1 87 ? 26.304 9.927 -15.783 1.00 68.19 87 THR A CA 1
ATOM 726 C C . THR A 1 87 ? 26.650 11.418 -15.815 1.00 68.19 87 THR A C 1
ATOM 728 O O . THR A 1 87 ? 27.831 11.760 -15.830 1.00 68.19 87 THR A O 1
ATOM 731 N N . LEU A 1 88 ? 25.670 12.330 -15.835 1.00 58.94 88 LEU A N 1
ATOM 732 C CA . LEU A 1 88 ? 25.961 13.765 -15.779 1.00 58.94 88 LEU A CA 1
ATOM 733 C C . LEU A 1 88 ? 26.263 14.185 -14.330 1.00 58.94 88 LEU A C 1
ATOM 735 O O . LEU A 1 88 ? 25.352 14.403 -13.533 1.00 58.94 88 LEU A O 1
ATOM 739 N N . ASN A 1 89 ? 27.564 14.363 -14.069 1.00 55.09 89 ASN A N 1
ATOM 740 C CA . ASN A 1 89 ? 28.224 14.991 -12.912 1.00 55.09 89 ASN A CA 1
ATOM 741 C C . ASN A 1 89 ? 28.713 14.038 -11.806 1.00 55.09 89 ASN A C 1
ATOM 743 O O . ASN A 1 89 ? 28.199 14.017 -10.689 1.00 55.09 89 ASN A O 1
ATOM 747 N N . ALA A 1 90 ? 29.799 13.328 -12.113 1.00 52.44 90 ALA A N 1
ATOM 748 C CA . ALA A 1 90 ? 30.870 13.075 -11.152 1.00 52.44 90 ALA A CA 1
ATOM 749 C C . ALA A 1 90 ? 32.153 13.748 -11.679 1.00 52.44 90 ALA A C 1
ATOM 751 O O . ALA A 1 90 ? 33.099 13.058 -12.041 1.00 52.44 90 ALA A O 1
ATOM 752 N N . ASP A 1 91 ? 32.130 15.082 -11.778 1.00 49.66 91 ASP A N 1
ATOM 753 C CA . ASP A 1 91 ? 33.303 15.950 -11.981 1.00 49.66 91 ASP A CA 1
ATOM 754 C C . ASP A 1 91 ? 33.343 16.999 -10.860 1.00 49.66 91 ASP A C 1
ATOM 756 O O . ASP A 1 91 ? 32.284 17.625 -10.605 1.00 49.66 91 ASP A O 1
#

pLDDT: mean 90.38, std 13.12, range [40.06, 98.25]